Protein AF-J9DUY8-F1 (afdb_monomer_lite)

Sequence (59 aa):
MSDESPSTLRPGQTFTHHGKKYKILKQIWFGPFSEVMIVKEINGNERYAMKIEKTNDPQ

pLDDT: mean 83.01, std 17.68, range [34.41, 96.94]

Secondary structure (DSSP, 8-state):
-------S--TT-EEEETTEEEEEEEEEEE-SSEEEEEEEETTSS-EEEEEEE------

Organism: Wuchereria bancrofti (NCBI:txid6293)

InterPro domains:
  IPR011009 Protein kinase-like domain superfamily [SSF56112] (9-55)

Foldseek 3Di:
DDPPVDDPDDAQDWDDDPNWIKGFHDWDDDDDFWTWTWIDTPPDGDIDTDIDTDPPDPD

Structure (mmCIF, N/CA/C/O backbone):
data_AF-J9DUY8-F1
#
_entry.id   AF-J9DUY8-F1
#
loop_
_atom_site.group_PDB
_atom_site.id
_atom_site.type_symbol
_atom_site.label_atom_id
_atom_site.label_alt_id
_atom_site.label_comp_id
_atom_site.label_asym_id
_atom_site.label_entity_id
_atom_site.label_seq_id
_atom_site.pdbx_PDB_ins_code
_atom_site.Cartn_x
_atom_site.Cartn_y
_atom_site.Cartn_z
_atom_site.occupancy
_atom_site.B_iso_or_equiv
_atom_site.auth_seq_id
_atom_site.auth_comp_id
_atom_site.auth_asym_id
_atom_site.auth_atom_id
_atom_site.pdbx_PDB_model_num
ATOM 1 N N . MET A 1 1 ? 17.531 -16.076 -14.426 1.00 34.41 1 MET A N 1
ATOM 2 C CA . MET A 1 1 ? 17.416 -15.669 -13.012 1.00 34.41 1 MET A CA 1
ATOM 3 C C . MET A 1 1 ? 16.287 -14.668 -12.968 1.00 34.41 1 MET A C 1
ATOM 5 O O . MET A 1 1 ? 16.313 -13.746 -13.766 1.00 34.41 1 MET A O 1
ATOM 9 N N . SER A 1 2 ? 15.240 -14.937 -12.196 1.00 41.66 2 SER A N 1
ATOM 10 C CA . SER A 1 2 ? 14.066 -14.069 -12.145 1.00 41.66 2 SER A CA 1
ATOM 11 C C . SER A 1 2 ? 14.446 -12.795 -11.400 1.00 41.66 2 SER A C 1
ATOM 13 O O . SER A 1 2 ? 14.712 -12.858 -10.202 1.00 41.66 2 SER A O 1
ATOM 15 N N . ASP A 1 3 ? 14.500 -11.670 -12.110 1.00 44.91 3 ASP A N 1
ATOM 16 C CA . ASP A 1 3 ? 14.597 -10.337 -11.518 1.00 44.91 3 ASP A CA 1
ATOM 17 C C . ASP A 1 3 ? 13.281 -10.031 -10.793 1.00 44.91 3 ASP A C 1
ATOM 19 O O . ASP A 1 3 ? 12.417 -9.293 -11.272 1.00 44.91 3 ASP A O 1
ATOM 23 N N . GLU A 1 4 ? 13.088 -10.644 -9.625 1.00 47.94 4 GLU A N 1
ATOM 24 C CA . GLU A 1 4 ? 12.123 -10.151 -8.655 1.00 47.94 4 GLU A CA 1
ATOM 25 C C . GLU A 1 4 ? 12.633 -8.790 -8.193 1.00 47.94 4 GLU A C 1
ATOM 27 O O . GLU A 1 4 ? 13.417 -8.675 -7.253 1.00 47.94 4 GLU A O 1
ATOM 32 N N . SER A 1 5 ? 12.213 -7.746 -8.909 1.00 55.59 5 SER A N 1
ATOM 33 C CA . SER A 1 5 ? 12.340 -6.372 -8.443 1.00 55.59 5 SER A CA 1
ATOM 34 C C . SER A 1 5 ? 11.740 -6.341 -7.035 1.00 55.59 5 SER A C 1
ATOM 36 O O . SER A 1 5 ? 10.537 -6.601 -6.904 1.00 55.59 5 SER A O 1
ATOM 38 N N . PRO A 1 6 ? 12.544 -6.121 -5.979 1.00 55.59 6 PRO A N 1
ATOM 39 C CA . PRO A 1 6 ? 12.037 -6.179 -4.621 1.00 55.59 6 PRO A CA 1
ATOM 40 C C . PRO A 1 6 ? 10.940 -5.130 -4.495 1.00 55.59 6 PRO A C 1
ATOM 42 O O . PRO A 1 6 ? 11.136 -3.991 -4.926 1.00 55.59 6 PRO A O 1
ATOM 45 N N . SER A 1 7 ? 9.792 -5.509 -3.924 1.00 55.38 7 SER A N 1
ATOM 46 C CA . SER A 1 7 ? 8.736 -4.542 -3.641 1.00 55.38 7 SER A CA 1
ATOM 47 C C . SER A 1 7 ? 9.361 -3.364 -2.894 1.00 55.38 7 SER A C 1
ATOM 49 O O . SER A 1 7 ? 10.028 -3.530 -1.863 1.00 55.38 7 SER A O 1
ATOM 51 N N . THR A 1 8 ? 9.202 -2.156 -3.431 1.00 64.69 8 THR A N 1
ATOM 52 C CA . THR A 1 8 ? 9.766 -0.941 -2.825 1.00 64.69 8 THR A CA 1
ATOM 53 C C . THR A 1 8 ? 9.138 -0.672 -1.457 1.00 64.69 8 THR A C 1
ATOM 55 O O . THR A 1 8 ? 9.688 0.071 -0.646 1.00 64.69 8 THR A O 1
ATOM 58 N N . LEU A 1 9 ? 7.988 -1.298 -1.193 1.00 72.62 9 LEU A N 1
ATOM 59 C CA . LEU A 1 9 ? 7.168 -1.106 -0.015 1.00 72.62 9 LEU A CA 1
ATOM 60 C C . LEU A 1 9 ? 6.844 -2.447 0.657 1.00 72.62 9 LEU A C 1
ATOM 62 O O . LEU A 1 9 ? 6.496 -3.436 0.013 1.00 72.62 9 LEU A O 1
ATOM 66 N N . ARG A 1 10 ? 6.960 -2.479 1.984 1.00 84.44 10 ARG A N 1
ATOM 67 C CA . ARG A 1 10 ? 6.849 -3.661 2.843 1.00 84.44 10 ARG A CA 1
ATOM 68 C C . ARG A 1 10 ? 5.859 -3.411 3.984 1.00 84.44 10 ARG A C 1
ATOM 70 O O . ARG A 1 10 ? 5.759 -2.283 4.477 1.00 84.44 10 ARG A O 1
ATOM 77 N N . PRO A 1 11 ? 5.154 -4.452 4.463 1.00 91.62 11 PRO A N 1
ATOM 78 C CA . PRO A 1 11 ? 4.366 -4.368 5.688 1.00 91.62 11 PRO A CA 1
ATOM 79 C C . PRO A 1 11 ? 5.150 -3.742 6.845 1.00 91.62 11 PRO A C 1
ATOM 81 O O . PRO A 1 11 ? 6.318 -4.051 7.066 1.00 91.62 11 PRO A O 1
ATOM 84 N N . GLY A 1 12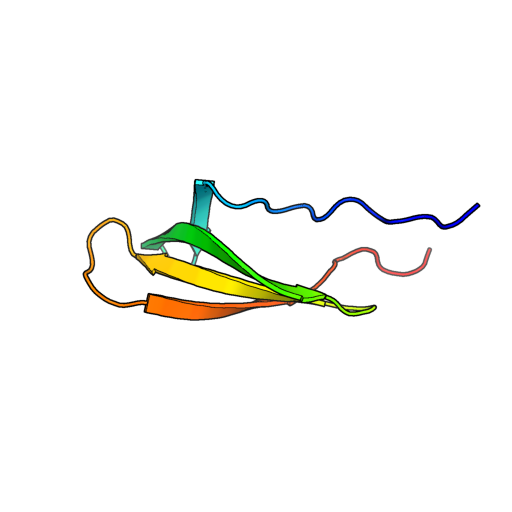 ? 4.501 -2.844 7.583 1.00 92.25 12 GLY A N 1
ATOM 85 C CA . GLY A 1 12 ? 5.102 -2.101 8.689 1.00 92.25 12 GLY A CA 1
ATOM 86 C C . GLY A 1 12 ? 5.670 -0.735 8.307 1.00 92.25 12 GLY A C 1
ATOM 87 O O . GLY A 1 12 ? 5.701 0.138 9.175 1.00 92.25 12 GLY A O 1
ATOM 88 N N . GLN A 1 13 ? 6.042 -0.510 7.041 1.00 92.75 13 GLN A N 1
ATOM 89 C CA . GLN A 1 13 ? 6.512 0.799 6.581 1.00 92.75 13 GLN A CA 1
ATOM 90 C C . GLN A 1 13 ? 5.388 1.840 6.570 1.00 92.75 13 GLN A C 1
ATOM 92 O O . GLN A 1 13 ? 4.201 1.520 6.438 1.00 92.75 13 GLN A O 1
ATOM 97 N N . THR A 1 14 ? 5.784 3.104 6.706 1.00 93.38 14 THR A N 1
ATOM 98 C CA . THR A 1 14 ? 4.894 4.261 6.645 1.00 93.38 14 THR A CA 1
ATOM 99 C C . THR A 1 14 ? 5.288 5.180 5.495 1.00 93.38 14 THR A C 1
ATOM 101 O O . THR A 1 14 ? 6.464 5.300 5.163 1.00 93.38 14 THR A O 1
ATOM 104 N N . PHE A 1 15 ? 4.304 5.829 4.877 1.00 89.88 15 PHE A N 1
ATOM 105 C CA . PHE A 1 15 ? 4.520 6.792 3.796 1.00 89.88 15 PHE A CA 1
ATOM 106 C C . PHE A 1 15 ? 3.490 7.923 3.859 1.00 89.88 15 PHE A C 1
ATOM 108 O O . PHE A 1 15 ? 2.454 7.800 4.520 1.00 89.88 15 PHE A O 1
ATOM 115 N N . THR A 1 16 ? 3.782 9.032 3.179 1.00 91.94 16 THR A N 1
ATOM 116 C CA . THR A 1 16 ? 2.903 10.207 3.110 1.00 91.94 16 THR A CA 1
ATOM 117 C C . THR A 1 16 ? 2.293 10.325 1.716 1.00 91.94 16 THR A C 1
ATOM 119 O O . THR A 1 16 ? 3.011 10.249 0.725 1.00 91.94 16 THR A O 1
ATOM 122 N N . HIS A 1 17 ? 0.982 10.548 1.634 1.00 89.06 17 HIS A N 1
ATOM 123 C CA . HIS A 1 17 ? 0.249 10.760 0.385 1.00 89.06 17 HIS A CA 1
ATOM 124 C C . HIS A 1 17 ? -0.857 11.803 0.618 1.00 89.06 17 HIS A C 1
ATOM 126 O O . HIS A 1 17 ? -1.637 11.670 1.560 1.00 89.06 17 HIS A O 1
ATOM 132 N N . HIS A 1 18 ? -0.882 12.877 -0.184 1.00 89.12 18 HIS A N 1
ATOM 133 C CA . HIS A 1 18 ? -1.767 14.047 -0.002 1.00 89.12 18 HIS A CA 1
ATOM 134 C C . HIS A 1 18 ? -1.780 14.602 1.438 1.00 89.12 18 HIS A C 1
ATOM 136 O O . HIS A 1 18 ? -2.832 14.847 2.021 1.00 89.12 18 HIS A O 1
ATOM 142 N N . GLY A 1 19 ? -0.600 14.747 2.052 1.00 90.69 19 GLY A N 1
ATOM 143 C CA . GLY A 1 19 ? -0.460 15.278 3.417 1.00 90.69 19 GLY A CA 1
ATOM 144 C C . GLY A 1 19 ? -0.907 14.329 4.539 1.00 90.69 19 GLY A C 1
ATOM 145 O O . GLY A 1 19 ? -0.722 14.644 5.713 1.00 90.69 19 GLY A O 1
ATOM 146 N N . LYS A 1 20 ? -1.435 13.147 4.207 1.00 92.75 20 LYS A N 1
ATOM 147 C CA . LYS A 1 20 ? -1.827 12.110 5.166 1.00 92.75 20 LYS A CA 1
ATOM 148 C C . LYS A 1 20 ? -0.751 11.039 5.277 1.00 92.75 20 LYS A C 1
ATOM 150 O O . LYS A 1 20 ? -0.111 10.692 4.285 1.00 92.75 20 LYS A O 1
ATOM 155 N N . LYS A 1 21 ? -0.559 10.496 6.482 1.00 94.50 21 LYS A N 1
ATOM 156 C CA . LYS A 1 21 ? 0.377 9.392 6.738 1.00 94.50 21 LYS A CA 1
ATOM 157 C C . LYS A 1 21 ? -0.360 8.063 6.785 1.00 94.50 21 LYS A C 1
ATOM 159 O O . LYS A 1 21 ? -1.335 7.920 7.522 1.00 94.50 21 LYS A O 1
ATOM 164 N N . TYR A 1 22 ? 0.172 7.076 6.082 1.00 94.69 22 TYR A N 1
ATOM 165 C CA . TYR A 1 22 ? -0.374 5.728 6.013 1.00 94.69 22 TYR A CA 1
ATOM 166 C C . TYR A 1 22 ? 0.658 4.709 6.478 1.00 94.69 22 TYR A C 1
ATOM 168 O O . TYR A 1 22 ? 1.852 4.878 6.240 1.00 94.69 22 TYR A O 1
ATOM 176 N N . LYS A 1 23 ? 0.196 3.640 7.129 1.00 95.69 23 LYS A N 1
ATOM 177 C CA . LYS A 1 23 ? 0.984 2.450 7.459 1.00 95.69 23 LYS A CA 1
ATOM 178 C C . LYS A 1 23 ? 0.550 1.290 6.577 1.00 95.69 23 LYS A C 1
ATOM 180 O O . LYS A 1 23 ? -0.639 0.982 6.503 1.00 95.69 23 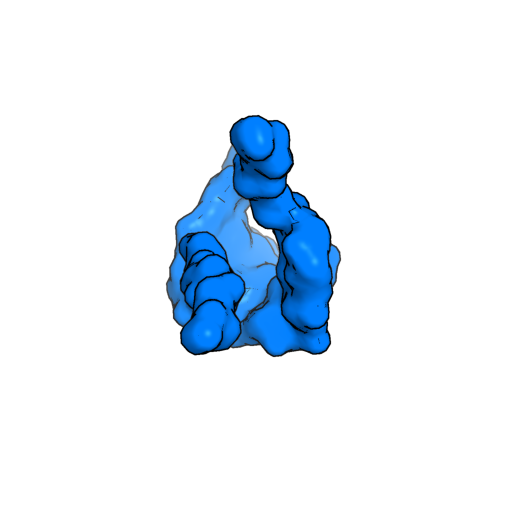LYS A O 1
ATOM 185 N N . ILE A 1 24 ? 1.513 0.615 5.968 1.00 95.25 24 ILE A N 1
ATOM 186 C CA . ILE A 1 24 ? 1.277 -0.599 5.190 1.00 95.25 24 ILE A CA 1
ATOM 187 C C . ILE A 1 24 ? 1.022 -1.751 6.155 1.00 95.25 24 ILE A C 1
ATOM 189 O O . ILE A 1 24 ? 1.827 -2.024 7.047 1.00 95.25 24 ILE A O 1
ATOM 193 N N . LEU A 1 25 ? -0.101 -2.438 5.972 1.00 95.69 25 LEU A N 1
ATOM 194 C CA . LEU A 1 25 ? -0.474 -3.595 6.779 1.00 95.69 25 LEU A CA 1
ATOM 195 C C . LEU A 1 25 ? -0.145 -4.907 6.075 1.00 95.69 25 LEU A C 1
ATOM 197 O O . LEU A 1 25 ? 0.366 -5.826 6.707 1.00 95.69 25 LEU A O 1
ATOM 201 N N . LYS A 1 26 ? -0.464 -5.009 4.782 1.00 95.00 26 LYS A N 1
ATOM 202 C CA . LYS A 1 26 ? -0.335 -6.255 4.023 1.00 95.00 26 LYS A CA 1
ATOM 203 C C . LYS A 1 26 ? -0.323 -5.977 2.526 1.00 95.00 26 LYS A C 1
ATOM 205 O O . LYS A 1 26 ? -1.124 -5.175 2.062 1.00 95.00 26 LYS A O 1
ATOM 210 N N . GLN A 1 27 ? 0.496 -6.701 1.775 1.00 94.25 27 GLN A N 1
ATOM 211 C CA . GLN A 1 27 ? 0.366 -6.777 0.324 1.00 94.25 27 GLN A CA 1
ATOM 212 C C . GLN A 1 27 ? -0.692 -7.818 -0.045 1.00 94.25 27 GLN A C 1
ATOM 214 O O . GLN A 1 27 ? -0.674 -8.939 0.470 1.00 94.25 27 GLN A O 1
ATOM 219 N N . ILE A 1 28 ? -1.637 -7.438 -0.899 1.00 95.81 28 ILE A N 1
ATOM 220 C CA . ILE A 1 28 ? -2.737 -8.312 -1.332 1.00 95.81 28 ILE A CA 1
ATOM 221 C C . ILE A 1 28 ? -2.649 -8.695 -2.804 1.00 95.81 28 ILE A C 1
ATOM 223 O O . ILE A 1 28 ? -3.293 -9.657 -3.208 1.00 95.81 28 ILE A O 1
ATOM 227 N N . TRP A 1 29 ? -1.848 -7.978 -3.594 1.00 94.62 29 TRP A N 1
ATOM 228 C CA . TRP A 1 29 ? -1.603 -8.326 -4.986 1.00 94.62 29 TRP A CA 1
ATOM 229 C C . TRP A 1 29 ? -0.238 -7.827 -5.462 1.00 94.62 29 TRP A C 1
ATOM 231 O O . TRP A 1 29 ? 0.247 -6.782 -5.020 1.00 94.62 29 TRP A O 1
ATOM 241 N N . PHE A 1 30 ? 0.362 -8.573 -6.386 1.00 90.81 30 PHE A N 1
ATOM 242 C CA . PHE A 1 30 ? 1.598 -8.230 -7.079 1.00 90.81 30 PHE A CA 1
ATOM 243 C C . PHE A 1 30 ? 1.391 -8.450 -8.571 1.00 90.81 30 PHE A C 1
ATOM 245 O O . PHE A 1 30 ? 0.942 -9.521 -8.978 1.00 90.81 30 PHE A O 1
ATOM 252 N N . GLY A 1 31 ? 1.750 -7.463 -9.381 1.00 89.81 31 GLY A N 1
ATOM 253 C CA . GLY A 1 31 ? 1.731 -7.606 -10.826 1.00 89.81 31 GLY A CA 1
ATOM 254 C C . GLY A 1 31 ? 2.885 -6.895 -11.506 1.00 89.81 31 GLY A C 1
ATOM 255 O O . GLY A 1 31 ? 3.726 -6.286 -10.841 1.00 89.81 31 GLY A O 1
ATOM 256 N N . PRO A 1 32 ? 2.938 -6.968 -12.842 1.00 85.56 32 PRO A N 1
ATOM 257 C CA . PRO A 1 32 ? 4.079 -6.484 -13.612 1.00 85.56 32 PRO A CA 1
ATOM 258 C C . PRO A 1 32 ? 4.303 -4.975 -13.461 1.00 85.56 32 PRO A C 1
ATOM 260 O O . PRO A 1 32 ? 5.443 -4.548 -13.341 1.00 85.56 32 PRO A O 1
ATOM 263 N N . PHE A 1 33 ? 3.230 -4.184 -13.367 1.00 87.62 33 PHE A N 1
ATOM 264 C CA . PHE A 1 33 ? 3.306 -2.715 -13.368 1.00 87.62 33 PHE A CA 1
ATOM 265 C C . PHE A 1 33 ? 2.850 -2.062 -12.064 1.00 87.62 33 PHE A C 1
ATOM 267 O O . PHE A 1 33 ? 2.967 -0.851 -11.895 1.00 87.62 33 PHE A O 1
ATOM 274 N N . SER A 1 34 ? 2.303 -2.837 -11.129 1.00 90.75 34 SER A N 1
ATOM 275 C CA . SER A 1 34 ? 1.843 -2.296 -9.856 1.00 90.75 34 SER A CA 1
ATOM 276 C C . SER A 1 34 ? 1.761 -3.351 -8.766 1.00 90.75 34 SER A C 1
ATOM 278 O O . SER A 1 34 ? 1.755 -4.555 -9.020 1.00 90.75 34 SER A O 1
ATOM 280 N N . GLU A 1 35 ? 1.621 -2.877 -7.541 1.00 92.12 35 GLU A N 1
ATOM 281 C CA . GLU A 1 35 ? 1.310 -3.671 -6.359 1.00 92.12 35 GLU A CA 1
ATOM 282 C C . GLU A 1 35 ? 0.057 -3.104 -5.701 1.00 92.12 35 GLU A C 1
ATOM 284 O O . GLU A 1 35 ? -0.237 -1.914 -5.831 1.00 92.12 35 GLU A O 1
ATOM 289 N N . VAL A 1 36 ? -0.697 -3.952 -5.002 1.00 94.19 36 VAL A N 1
ATOM 290 C CA . VAL A 1 36 ? -1.852 -3.503 -4.217 1.00 94.19 36 VAL A CA 1
ATOM 291 C C . VAL A 1 36 ? -1.645 -3.874 -2.758 1.00 94.19 36 VAL A C 1
ATOM 293 O O . VAL A 1 36 ? -1.375 -5.028 -2.415 1.00 94.19 36 VAL A O 1
ATOM 296 N N . MET A 1 37 ? -1.797 -2.874 -1.898 1.00 94.94 37 MET A N 1
ATOM 297 C CA . MET A 1 37 ? -1.526 -2.940 -0.468 1.00 94.94 37 MET A CA 1
ATOM 298 C C . MET A 1 37 ? -2.770 -2.572 0.331 1.00 94.94 37 MET A C 1
ATOM 300 O O . MET A 1 37 ? -3.482 -1.637 -0.020 1.00 94.94 37 MET A O 1
ATOM 304 N N . ILE A 1 38 ? -2.992 -3.245 1.455 1.00 96.94 38 ILE A N 1
ATOM 305 C CA . ILE A 1 38 ? -3.873 -2.752 2.509 1.00 96.94 38 ILE A CA 1
ATOM 306 C C . ILE A 1 38 ? -3.081 -1.777 3.369 1.00 96.94 38 ILE A C 1
ATOM 308 O O . ILE A 1 38 ? -2.051 -2.139 3.948 1.00 96.94 38 ILE A O 1
ATOM 312 N N . VAL A 1 39 ? -3.587 -0.557 3.488 1.00 96.25 39 V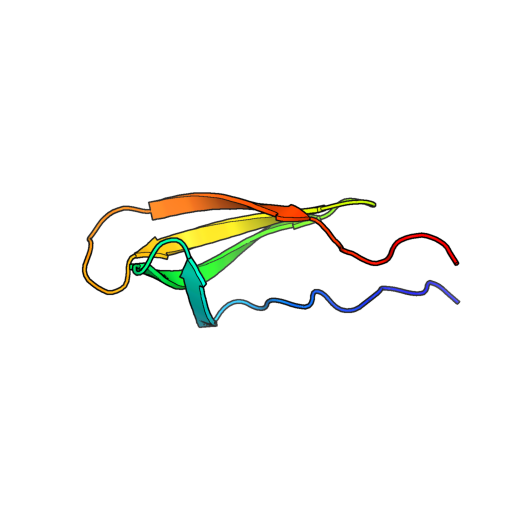AL A N 1
ATOM 313 C CA . VAL A 1 39 ? -2.992 0.513 4.288 1.00 96.25 39 VAL A CA 1
ATOM 314 C C . VAL A 1 39 ? -3.982 1.015 5.334 1.00 96.25 39 VAL A C 1
ATOM 316 O O . VAL A 1 39 ? -5.195 0.908 5.154 1.00 96.25 39 VAL A O 1
ATOM 319 N N . LYS A 1 40 ? -3.468 1.566 6.433 1.00 96.75 40 LYS A N 1
ATOM 320 C CA . LYS A 1 40 ? -4.252 2.265 7.459 1.00 96.75 40 LYS A CA 1
ATOM 321 C C . LYS A 1 40 ? -3.753 3.700 7.582 1.00 96.75 40 LYS A C 1
ATOM 323 O O . LYS A 1 40 ? -2.546 3.901 7.708 1.00 96.75 40 LYS A O 1
ATOM 328 N N . GLU A 1 41 ? -4.653 4.678 7.584 1.00 95.81 41 GLU A N 1
ATOM 329 C CA . GLU A 1 41 ? -4.296 6.053 7.955 1.00 95.81 41 GLU A CA 1
ATOM 330 C C . GLU A 1 41 ? -3.852 6.086 9.429 1.00 95.81 41 GLU A C 1
ATOM 332 O O . GLU A 1 41 ? -4.536 5.547 10.294 1.00 95.81 41 GLU A O 1
ATOM 337 N N . ILE A 1 42 ? -2.693 6.679 9.742 1.00 93.31 42 ILE A N 1
ATOM 338 C CA . ILE A 1 42 ? -2.128 6.630 11.108 1.00 93.31 42 ILE A CA 1
ATOM 339 C C . ILE A 1 42 ? -3.018 7.373 12.110 1.00 93.31 42 ILE A C 1
ATOM 341 O O . ILE A 1 42 ? -3.234 6.884 13.215 1.00 93.31 42 ILE A O 1
ATOM 345 N N . ASN A 1 43 ? -3.549 8.525 11.702 1.00 89.94 43 ASN A N 1
ATOM 346 C CA . ASN A 1 43 ? -4.409 9.368 12.536 1.00 89.94 43 ASN A CA 1
ATOM 347 C C . ASN A 1 43 ? -5.905 9.094 12.307 1.00 89.94 43 ASN A C 1
ATOM 349 O O . ASN A 1 43 ? -6.749 9.761 12.897 1.00 89.94 43 ASN A O 1
ATOM 353 N N . GLY A 1 44 ? -6.225 8.133 11.439 1.00 85.44 44 GLY A N 1
ATOM 354 C CA . GLY A 1 44 ? -7.583 7.716 11.122 1.00 85.44 44 GLY A CA 1
ATOM 355 C C . GLY A 1 44 ? -7.852 6.286 11.585 1.00 85.44 44 GLY A C 1
ATOM 356 O O . GLY A 1 44 ? -6.958 5.546 12.005 1.00 85.44 44 GLY A O 1
ATOM 357 N N . ASN A 1 45 ? -9.109 5.868 11.481 1.00 85.62 45 ASN A N 1
ATOM 358 C CA . ASN A 1 45 ? -9.496 4.472 11.702 1.00 85.62 45 ASN A CA 1
ATOM 359 C C . ASN A 1 45 ? -9.794 3.712 10.409 1.00 85.62 45 ASN A C 1
ATOM 361 O O . ASN A 1 45 ? -10.034 2.505 10.448 1.00 85.62 45 ASN A O 1
ATOM 365 N N . GLU A 1 46 ? -9.722 4.392 9.271 1.00 92.69 46 GLU A N 1
ATOM 366 C CA . GLU A 1 46 ? -10.048 3.816 7.977 1.00 92.69 46 GLU A CA 1
ATOM 367 C C . GLU A 1 46 ? -8.887 2.994 7.403 1.00 92.69 46 GLU A C 1
ATOM 369 O O . GLU A 1 46 ? -7.698 3.248 7.649 1.00 92.69 46 GLU A O 1
ATOM 374 N N . ARG A 1 47 ? -9.261 1.961 6.646 1.00 95.69 47 ARG A N 1
ATOM 375 C CA . ARG A 1 47 ? -8.351 1.097 5.896 1.00 95.69 47 ARG A CA 1
ATOM 376 C C . ARG A 1 47 ? -8.707 1.170 4.425 1.00 95.69 47 ARG A C 1
ATOM 378 O O . ARG A 1 47 ? -9.884 1.185 4.078 1.00 95.69 47 ARG A O 1
ATOM 385 N N . TYR A 1 48 ? -7.689 1.127 3.579 1.00 96.00 48 TYR A N 1
ATOM 386 C CA . TYR A 1 48 ? -7.853 1.243 2.135 1.00 96.00 48 TYR A CA 1
ATOM 387 C C . TYR A 1 48 ? -7.043 0.174 1.417 1.00 96.00 48 TYR A C 1
ATOM 389 O O . TYR A 1 48 ? -5.996 -0.252 1.910 1.00 96.00 48 TYR A O 1
ATOM 397 N N . ALA A 1 49 ? -7.507 -0.216 0.233 1.00 96.44 49 ALA A N 1
ATOM 398 C CA . ALA A 1 49 ? -6.659 -0.844 -0.766 1.00 96.44 49 ALA A CA 1
ATOM 399 C C . ALA A 1 49 ? -6.011 0.266 -1.604 1.00 96.44 49 ALA A C 1
ATOM 401 O O . ALA A 1 49 ? -6.715 1.089 -2.185 1.00 96.44 49 ALA A O 1
ATOM 402 N N . MET A 1 50 ? -4.682 0.304 -1.652 1.00 94.56 50 MET A N 1
ATOM 403 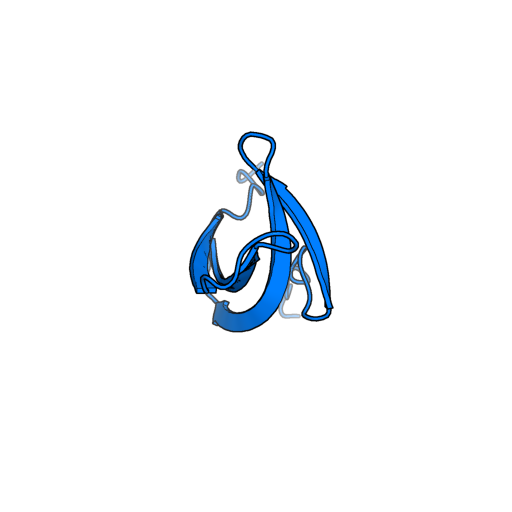C CA . MET A 1 50 ? -3.923 1.284 -2.424 1.00 94.56 50 MET A CA 1
ATOM 404 C C . MET A 1 50 ? -3.124 0.578 -3.516 1.00 94.56 50 MET A C 1
ATOM 406 O O . MET A 1 50 ? -2.336 -0.321 -3.219 1.00 94.56 50 MET A O 1
ATOM 410 N N . LYS A 1 51 ? -3.341 0.992 -4.770 1.00 93.88 51 LYS A N 1
ATOM 411 C CA . LYS A 1 51 ? -2.530 0.597 -5.927 1.00 93.88 51 LYS A CA 1
ATOM 412 C C . LYS A 1 51 ? -1.306 1.506 -6.001 1.00 93.88 51 LYS A C 1
ATOM 414 O O . LYS A 1 51 ? -1.448 2.723 -5.930 1.00 93.88 51 LYS A O 1
ATOM 419 N N . ILE A 1 52 ? -0.130 0.914 -6.156 1.00 88.38 52 ILE A N 1
ATOM 420 C CA . ILE A 1 52 ? 1.151 1.617 -6.245 1.00 88.38 52 ILE A CA 1
ATOM 421 C C . ILE A 1 52 ? 1.833 1.160 -7.527 1.00 88.38 52 ILE A C 1
ATOM 423 O O . ILE A 1 52 ? 2.047 -0.036 -7.717 1.00 88.38 52 ILE A O 1
ATOM 427 N N . GLU A 1 53 ? 2.112 2.094 -8.430 1.00 89.38 53 GLU A N 1
ATOM 428 C CA . GLU A 1 53 ? 2.715 1.804 -9.732 1.00 89.38 53 GLU A CA 1
ATOM 429 C C . GLU A 1 53 ? 4.236 1.671 -9.605 1.00 89.38 53 GLU A C 1
ATOM 431 O O . GLU A 1 53 ? 4.879 2.414 -8.862 1.00 89.38 53 GLU A O 1
ATOM 436 N N . LYS A 1 54 ? 4.811 0.686 -10.300 1.00 86.12 54 LYS A N 1
ATOM 437 C CA . LYS A 1 54 ? 6.256 0.456 -10.344 1.00 86.12 54 LYS A CA 1
ATOM 438 C C . LYS A 1 54 ? 6.834 1.405 -11.387 1.00 86.12 54 LYS A C 1
ATOM 440 O O . LYS A 1 54 ? 6.642 1.188 -12.575 1.00 86.12 54 LYS A O 1
ATOM 445 N N . THR A 1 55 ? 7.535 2.449 -10.961 1.00 71.81 55 THR A N 1
ATOM 446 C CA . THR A 1 55 ? 8.083 3.487 -11.855 1.00 71.81 55 THR A CA 1
ATOM 447 C C . THR A 1 55 ? 9.375 3.073 -12.566 1.00 71.81 55 THR A C 1
ATOM 449 O O . THR A 1 55 ? 10.176 3.934 -12.919 1.00 71.81 55 THR A O 1
ATOM 452 N N 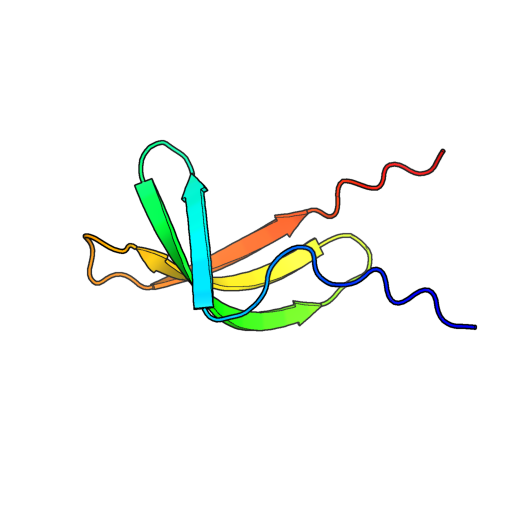. ASN A 1 56 ? 9.615 1.776 -12.774 1.00 59.97 56 ASN A N 1
ATOM 453 C CA . ASN A 1 56 ? 10.651 1.365 -13.716 1.00 59.97 56 ASN A CA 1
ATOM 454 C C . ASN A 1 56 ? 10.060 1.541 -15.118 1.00 59.97 56 ASN A C 1
ATOM 456 O O . ASN A 1 56 ? 9.489 0.600 -15.669 1.00 59.97 56 ASN A O 1
ATOM 460 N N . ASP A 1 57 ? 10.151 2.756 -15.660 1.00 47.66 57 ASP A N 1
ATOM 461 C CA . ASP A 1 57 ? 10.051 2.939 -17.106 1.00 47.66 57 ASP A CA 1
ATOM 462 C C . ASP A 1 57 ? 11.082 2.007 -17.771 1.00 47.66 57 ASP A C 1
ATOM 464 O O . ASP A 1 57 ? 12.216 1.913 -17.281 1.00 47.66 57 ASP A O 1
ATOM 468 N N . PRO A 1 58 ? 10.725 1.278 -18.843 1.00 49.28 58 PRO A N 1
ATOM 469 C CA . PRO A 1 58 ? 11.725 0.578 -19.635 1.00 49.28 58 PRO A CA 1
ATOM 470 C C . PRO A 1 58 ? 12.721 1.613 -20.182 1.00 49.28 58 PRO A C 1
ATOM 472 O O . PRO A 1 58 ? 12.311 2.559 -20.855 1.00 49.28 58 PRO A O 1
ATOM 475 N N . GLN A 1 59 ? 14.006 1.449 -19.848 1.00 43.69 59 GLN A N 1
ATOM 476 C CA . GLN A 1 59 ? 15.102 2.145 -20.534 1.00 43.69 59 GLN A CA 1
ATOM 477 C C . GLN A 1 59 ? 15.277 1.6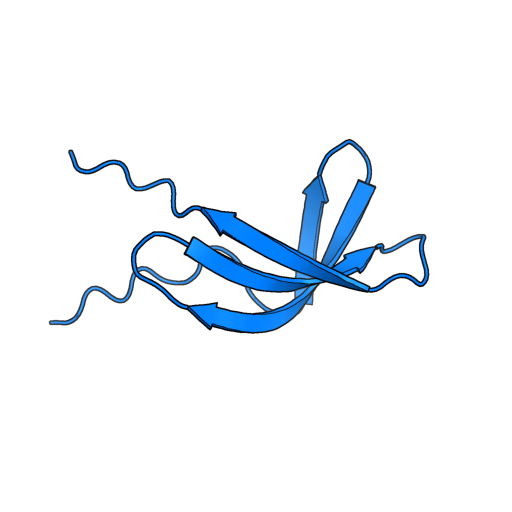08 -21.952 1.00 43.69 59 GLN A C 1
ATOM 479 O O . GLN A 1 59 ? 15.129 0.376 -22.134 1.00 43.69 59 GLN A O 1
#

Radius of gyration: 12.56 Å; chains: 1; bounding box: 28×31×33 Å